Protein AF-A0A382LJE4-F1 (afdb_monomer_lite)

Organism: NCBI:txid408172

Radius of gyration: 14.41 Å; chains: 1; bounding box: 31×35×32 Å

Foldseek 3Di:
DVVLQVVVCVVVVHAAADEFAQDDDVPPHPDGLLRVLVVVCVVPVVPNPRYPSPDPDNDPLLVQQVCAPVAQEAEAEDAPVCQVVVQCVCVVQAQHADPSHYHHHPYYHYHYPD

Sequence (114 aa):
MINAVIAVTQREGGTAFIYGSHTQDSRKNPLTHKQKMRYLKGMFSNKKNIFQSRSTIKNPLEAADELSGKYNKLIMIAGSDRVSEFKSLLNTYNKKSGGHGSYDFEEIEVKSAG

pLDDT: mean 85.57, std 5.7, range [57.09, 92.88]

Secondary structure (DSSP, 8-state):
-HHHHHHHHHHHT----BPPP---BTTTB-S-HHHHHHHHHHHTGGGGGGB-TT----SHHHHHHHHBTTBSEEEEEE-GGGHHHHHHHHHHHTT-EETTEE---SEEEEEE--

Structure (mmCIF, N/CA/C/O backbone):
data_AF-A0A382LJE4-F1
#
_entry.id   AF-A0A382LJE4-F1
#
loop_
_atom_site.group_PDB
_atom_site.id
_atom_site.type_symbol
_atom_site.label_atom_id
_atom_site.label_alt_id
_atom_site.label_comp_id
_atom_site.label_asym_id
_atom_site.label_entity_id
_atom_site.label_seq_id
_atom_site.pdbx_PDB_ins_code
_atom_site.Cartn_x
_atom_site.Cartn_y
_atom_site.Cartn_z
_atom_site.occupancy
_atom_site.B_iso_or_equiv
_atom_site.auth_seq_id
_atom_site.auth_comp_id
_atom_site.auth_asym_id
_atom_site.auth_atom_id
_atom_site.pdbx_PDB_model_num
ATOM 1 N N . MET A 1 1 ? 2.214 -14.016 1.370 1.00 78.81 1 MET A N 1
ATOM 2 C CA . MET A 1 1 ? 1.790 -12.610 1.149 1.00 78.81 1 MET A CA 1
ATOM 3 C C . MET A 1 1 ? 0.315 -12.437 0.778 1.00 78.81 1 MET A C 1
ATOM 5 O O . MET A 1 1 ? -0.407 -11.917 1.612 1.00 78.81 1 MET A O 1
ATOM 9 N N . ILE A 1 2 ? -0.187 -12.875 -0.387 1.00 83.00 2 ILE A N 1
ATOM 10 C CA . ILE A 1 2 ? -1.600 -12.611 -0.774 1.00 83.00 2 ILE A CA 1
ATOM 11 C C . ILE A 1 2 ? -2.611 -13.240 0.203 1.00 83.00 2 ILE A C 1
ATOM 13 O O . ILE A 1 2 ? -3.570 -12.584 0.600 1.00 83.00 2 ILE A O 1
ATOM 17 N N . ASN A 1 3 ? -2.360 -14.464 0.675 1.00 86.06 3 ASN A N 1
ATOM 18 C CA . ASN A 1 3 ? -3.202 -15.092 1.701 1.00 86.06 3 ASN A CA 1
ATOM 19 C C . ASN A 1 3 ? -3.194 -14.319 3.029 1.00 86.06 3 ASN A C 1
ATOM 21 O O . ASN A 1 3 ? -4.220 -14.260 3.695 1.00 86.06 3 ASN A O 1
ATOM 25 N N . ALA A 1 4 ? -2.068 -13.691 3.389 1.00 87.31 4 ALA A N 1
ATOM 26 C CA . ALA A 1 4 ? -1.979 -12.864 4.591 1.00 87.31 4 ALA A CA 1
ATOM 27 C C . ALA A 1 4 ? -2.838 -11.599 4.456 1.00 87.31 4 ALA A C 1
ATOM 29 O O . ALA A 1 4 ? -3.564 -11.266 5.387 1.00 87.31 4 ALA A O 1
ATOM 30 N N . VAL A 1 5 ? -2.837 -10.955 3.279 1.00 86.50 5 VAL A N 1
ATOM 31 C CA . VAL A 1 5 ? -3.755 -9.842 2.976 1.00 86.50 5 VAL A CA 1
ATOM 32 C C . VAL A 1 5 ? -5.200 -10.292 3.161 1.00 86.50 5 VAL A C 1
ATOM 34 O O . VAL A 1 5 ? -5.934 -9.670 3.915 1.00 86.50 5 VAL A O 1
ATOM 37 N N . ILE A 1 6 ? -5.589 -11.414 2.549 1.00 86.88 6 ILE A N 1
ATOM 38 C CA . ILE A 1 6 ? -6.962 -11.933 2.640 1.00 86.88 6 ILE A CA 1
ATOM 39 C C . ILE A 1 6 ? -7.359 -12.220 4.095 1.00 86.88 6 ILE A C 1
ATOM 41 O O . ILE A 1 6 ? -8.449 -11.831 4.508 1.00 86.88 6 ILE A O 1
ATOM 45 N N . ALA A 1 7 ? -6.486 -12.864 4.871 1.00 87.62 7 ALA A N 1
ATOM 46 C CA . ALA A 1 7 ? -6.752 -13.190 6.269 1.00 87.62 7 ALA A CA 1
ATOM 47 C C . ALA A 1 7 ? -6.919 -11.933 7.137 1.00 87.62 7 ALA A C 1
ATOM 49 O O . ALA A 1 7 ? -7.824 -11.871 7.966 1.00 87.62 7 ALA A O 1
ATOM 50 N N . VAL A 1 8 ? -6.079 -10.914 6.929 1.00 87.69 8 VAL A N 1
ATOM 51 C CA . VAL A 1 8 ? -6.194 -9.634 7.643 1.00 87.69 8 VAL A CA 1
ATOM 52 C C . VAL A 1 8 ? -7.473 -8.907 7.242 1.00 87.69 8 VAL A C 1
ATOM 54 O O . VAL A 1 8 ? -8.205 -8.457 8.113 1.00 87.69 8 VAL A O 1
ATOM 57 N N . THR A 1 9 ? -7.804 -8.865 5.952 1.00 87.38 9 THR A N 1
ATOM 58 C CA . THR A 1 9 ? -9.053 -8.261 5.472 1.00 87.38 9 THR A CA 1
ATOM 59 C C . THR A 1 9 ? -10.285 -8.928 6.083 1.00 87.38 9 THR A C 1
ATOM 61 O O . THR A 1 9 ? -11.200 -8.231 6.506 1.00 87.38 9 THR A O 1
ATOM 64 N N . GLN A 1 10 ? -10.303 -10.261 6.177 1.00 87.25 10 GLN A N 1
ATOM 65 C CA . GLN A 1 10 ? -11.399 -10.999 6.813 1.00 87.25 10 GLN A CA 1
ATOM 66 C C . GLN A 1 10 ? -11.502 -10.727 8.317 1.00 87.25 10 GLN A C 1
ATOM 68 O O . GLN A 1 10 ? -12.610 -10.655 8.836 1.00 87.25 10 GLN A O 1
ATOM 73 N N . ARG A 1 11 ? -10.368 -10.571 9.010 1.00 88.25 11 ARG A N 1
ATOM 74 C CA . ARG A 1 11 ? -10.334 -10.293 10.453 1.00 88.25 11 ARG A CA 1
ATOM 75 C C . ARG A 1 11 ? -10.794 -8.876 10.789 1.00 88.25 11 ARG A C 1
ATOM 77 O O . ARG A 1 11 ? -11.514 -8.692 11.759 1.00 88.25 11 ARG A O 1
ATOM 84 N N . GLU A 1 12 ? -10.357 -7.898 10.007 1.00 87.50 12 GLU A N 1
ATOM 85 C CA . GLU A 1 12 ? -10.604 -6.473 10.265 1.00 87.50 12 GLU A CA 1
ATOM 86 C C . GLU A 1 12 ? -11.900 -5.979 9.592 1.00 87.50 12 GLU A C 1
ATOM 88 O O . GLU A 1 12 ? -12.304 -4.843 9.800 1.00 87.50 12 GLU A O 1
ATOM 93 N N . GLY A 1 13 ? -12.549 -6.809 8.762 1.00 84.00 13 GLY A N 1
ATOM 94 C CA . GLY A 1 13 ? -13.783 -6.449 8.052 1.00 84.00 13 GLY A CA 1
ATOM 95 C C . GLY A 1 13 ? -13.601 -5.382 6.964 1.00 84.00 13 GLY A C 1
ATOM 96 O O . GLY A 1 13 ? -14.546 -4.666 6.646 1.00 84.00 13 GLY A O 1
ATOM 97 N N . GLY A 1 14 ? -12.391 -5.247 6.411 1.00 85.06 14 GLY A N 1
ATOM 98 C CA . GLY A 1 14 ? -12.025 -4.164 5.489 1.00 85.06 14 GLY A CA 1
ATOM 99 C C . GLY A 1 14 ? -12.118 -4.505 3.997 1.00 85.06 14 GLY A C 1
ATOM 100 O O . GLY A 1 14 ? -12.505 -5.603 3.594 1.00 85.06 14 GLY A O 1
ATOM 101 N N . THR A 1 15 ? -11.675 -3.563 3.159 1.00 88.06 15 THR A N 1
ATOM 102 C CA . THR A 1 15 ? -11.510 -3.757 1.708 1.00 88.06 15 THR A CA 1
ATOM 103 C C . THR A 1 15 ? -10.039 -3.997 1.371 1.00 88.06 15 THR A C 1
ATOM 105 O O . THR A 1 15 ? -9.171 -3.214 1.748 1.00 88.06 15 THR A O 1
ATOM 108 N N . ALA A 1 16 ? -9.744 -5.070 0.634 1.00 89.12 16 ALA A N 1
ATOM 109 C CA . ALA A 1 16 ? -8.384 -5.373 0.190 1.00 89.12 16 ALA A CA 1
ATOM 110 C C . ALA A 1 16 ? -8.054 -4.701 -1.148 1.00 89.12 16 ALA A C 1
ATOM 112 O O . ALA A 1 16 ? -8.810 -4.826 -2.114 1.00 89.12 16 ALA A O 1
ATOM 113 N N . PHE A 1 17 ? -6.861 -4.115 -1.233 1.00 89.56 17 PHE A N 1
ATOM 114 C CA . PHE A 1 17 ? -6.277 -3.609 -2.472 1.00 89.56 17 PHE A CA 1
ATOM 115 C C . PHE A 1 17 ? -4.884 -4.212 -2.662 1.00 89.56 17 PHE A C 1
ATOM 117 O O . PHE A 1 17 ? -4.042 -4.143 -1.770 1.00 89.56 17 PHE A O 1
ATOM 124 N N . ILE A 1 18 ? -4.639 -4.823 -3.823 1.00 88.06 18 ILE A N 1
ATOM 125 C CA . ILE A 1 18 ? -3.332 -5.374 -4.193 1.00 88.06 18 ILE A CA 1
ATOM 126 C C . ILE A 1 18 ? -2.772 -4.568 -5.358 1.00 88.06 18 ILE A C 1
ATOM 128 O O . ILE A 1 18 ? -3.313 -4.610 -6.468 1.00 88.06 18 ILE A O 1
ATOM 132 N N . TYR A 1 19 ? -1.658 -3.888 -5.095 1.00 86.12 19 TYR A N 1
ATOM 133 C CA . TYR A 1 19 ? -0.885 -3.137 -6.078 1.00 86.12 19 TYR A CA 1
ATOM 134 C C . TYR A 1 19 ? 0.309 -3.961 -6.564 1.00 86.12 19 TYR A C 1
ATOM 136 O O . TYR A 1 19 ? 0.945 -4.691 -5.802 1.00 86.12 19 TYR A O 1
ATOM 144 N N . GLY A 1 20 ? 0.581 -3.879 -7.864 1.00 82.44 20 GLY A N 1
ATOM 145 C CA . GLY A 1 20 ? 1.658 -4.604 -8.522 1.00 82.44 20 GLY A CA 1
ATOM 146 C C . GLY A 1 20 ? 2.911 -3.761 -8.701 1.00 82.44 20 GLY A C 1
ATOM 147 O O . GLY A 1 20 ? 2.834 -2.557 -8.906 1.00 82.44 20 GLY A O 1
ATOM 148 N N . SER A 1 21 ? 4.084 -4.397 -8.717 1.00 78.62 21 SER A N 1
ATOM 149 C CA . SER A 1 21 ? 5.308 -3.697 -9.122 1.00 78.62 21 SER A CA 1
ATOM 150 C C . SER A 1 21 ? 5.263 -3.342 -10.612 1.00 78.62 21 SER A C 1
ATOM 152 O O . SER A 1 21 ? 5.130 -4.220 -11.476 1.00 78.62 21 SER A O 1
ATOM 154 N N . HIS A 1 22 ? 5.439 -2.053 -10.899 1.00 79.00 22 HIS A N 1
ATOM 155 C CA . HIS A 1 22 ? 5.504 -1.499 -12.251 1.00 79.00 22 HIS A CA 1
ATOM 156 C C . HIS A 1 22 ? 6.880 -1.618 -12.914 1.00 79.00 22 HIS A C 1
ATOM 158 O O . HIS A 1 22 ? 6.993 -1.392 -14.117 1.00 79.00 22 HIS A O 1
ATOM 164 N N . THR A 1 23 ? 7.921 -1.989 -12.166 1.00 76.50 23 THR A N 1
ATOM 165 C CA . THR A 1 23 ? 9.284 -2.087 -12.695 1.00 76.50 23 THR A CA 1
ATOM 166 C C . THR A 1 23 ? 9.385 -3.203 -13.734 1.00 76.50 23 THR A C 1
ATOM 168 O O . THR A 1 23 ? 8.986 -4.346 -13.476 1.00 76.50 23 THR A O 1
ATOM 171 N N . GLN A 1 24 ? 9.956 -2.873 -14.891 1.00 78.75 24 GLN A N 1
ATOM 172 C CA . GLN A 1 24 ? 10.278 -3.805 -15.964 1.00 78.75 24 GLN A CA 1
ATOM 173 C C . GLN A 1 24 ? 11.744 -3.615 -16.353 1.00 78.75 24 GLN A C 1
ATOM 175 O O . GLN A 1 24 ? 12.190 -2.495 -16.570 1.00 78.75 24 GLN A O 1
ATOM 180 N N . ASP A 1 25 ? 12.483 -4.715 -16.417 1.00 77.88 25 ASP A N 1
ATOM 181 C CA . ASP A 1 25 ? 13.890 -4.754 -16.808 1.00 77.88 25 ASP A CA 1
ATOM 182 C C . ASP A 1 25 ? 14.145 -6.090 -17.505 1.00 77.88 25 ASP A C 1
ATOM 184 O O . ASP A 1 25 ? 13.734 -7.130 -16.991 1.00 77.88 25 ASP A O 1
ATOM 188 N N . SER A 1 26 ? 14.806 -6.096 -18.661 1.00 73.62 26 SER A N 1
ATOM 189 C CA . SER A 1 26 ? 14.975 -7.317 -19.463 1.00 73.62 26 SER A CA 1
ATOM 190 C C . SER A 1 26 ? 15.763 -8.418 -18.747 1.00 73.62 26 SER A C 1
ATOM 192 O O . SER A 1 26 ? 15.602 -9.590 -19.082 1.00 73.62 26 SER A O 1
ATOM 194 N N . ARG A 1 27 ? 16.579 -8.070 -17.744 1.00 79.06 27 ARG A N 1
ATOM 195 C CA . ARG A 1 27 ? 17.454 -8.998 -17.025 1.00 79.06 27 ARG A CA 1
ATOM 196 C C . ARG A 1 27 ? 16.845 -9.481 -15.712 1.00 79.06 27 ARG A C 1
ATOM 198 O O . ARG A 1 27 ? 16.918 -10.668 -15.413 1.00 79.06 27 ARG A O 1
ATOM 205 N N . LYS A 1 28 ? 16.266 -8.580 -14.914 1.00 77.50 28 LYS A N 1
ATOM 206 C CA . LYS A 1 28 ? 15.729 -8.892 -13.573 1.00 77.50 28 LYS A CA 1
ATOM 207 C C . LYS A 1 28 ? 14.205 -8.990 -13.526 1.00 77.50 28 LYS A C 1
ATOM 209 O O . LYS A 1 28 ? 13.671 -9.737 -12.716 1.00 77.50 28 LYS A O 1
ATOM 214 N N . ASN A 1 29 ? 13.493 -8.234 -14.362 1.00 81.75 29 ASN A N 1
ATOM 215 C CA . ASN A 1 29 ? 12.033 -8.110 -14.328 1.00 81.75 29 ASN A CA 1
ATOM 216 C C . ASN A 1 29 ? 11.438 -8.161 -15.746 1.00 81.75 29 ASN A C 1
ATOM 218 O O . ASN A 1 29 ? 10.858 -7.168 -16.195 1.00 81.75 29 ASN A O 1
ATOM 222 N N . PRO A 1 30 ? 11.572 -9.287 -16.471 1.00 82.06 30 PRO A N 1
ATOM 223 C CA . PRO A 1 30 ? 11.251 -9.340 -17.900 1.00 82.06 30 PRO A CA 1
ATOM 224 C C . PRO A 1 30 ? 9.752 -9.164 -18.183 1.00 82.06 30 PRO A C 1
ATOM 226 O O . PRO A 1 30 ? 9.354 -8.745 -19.270 1.00 82.06 30 PRO A O 1
ATOM 229 N N . LEU A 1 31 ? 8.902 -9.458 -17.196 1.00 83.88 31 LEU A N 1
ATOM 230 C CA . LEU A 1 31 ? 7.453 -9.359 -17.321 1.00 83.88 31 LEU A CA 1
ATOM 231 C C . LEU A 1 31 ? 6.968 -7.911 -17.187 1.00 83.88 31 LEU A C 1
ATOM 233 O O . LEU A 1 31 ? 7.299 -7.213 -16.227 1.00 83.88 31 LEU A O 1
ATOM 237 N N . THR A 1 32 ? 6.083 -7.499 -18.093 1.00 84.44 32 THR A N 1
ATOM 238 C CA . THR A 1 32 ? 5.339 -6.238 -17.962 1.00 84.44 32 THR A CA 1
ATOM 239 C C . THR A 1 32 ? 4.402 -6.283 -16.751 1.00 84.44 32 THR A C 1
ATOM 241 O O . THR A 1 32 ? 3.910 -7.350 -16.366 1.00 84.44 32 THR A O 1
ATOM 244 N N . HIS A 1 33 ? 4.061 -5.118 -16.191 1.00 82.50 33 HIS A N 1
ATOM 245 C CA . HIS A 1 33 ? 3.063 -5.005 -15.118 1.00 82.50 33 HIS A CA 1
ATOM 246 C C . HIS A 1 33 ? 1.754 -5.745 -15.459 1.00 82.50 33 HIS A C 1
ATOM 248 O O . HIS A 1 33 ? 1.246 -6.538 -14.666 1.00 82.50 33 HIS A O 1
ATOM 254 N N . LYS A 1 34 ? 1.250 -5.579 -16.690 1.00 83.12 34 LYS A N 1
ATOM 255 C CA . LYS A 1 34 ? 0.017 -6.229 -17.160 1.00 83.12 34 LYS A CA 1
ATOM 256 C C . LYS A 1 34 ? 0.125 -7.756 -17.167 1.00 83.12 34 LYS A C 1
ATOM 258 O O . LYS A 1 34 ? -0.835 -8.429 -16.795 1.00 83.12 34 LYS A O 1
ATOM 263 N N . GLN A 1 35 ? 1.274 -8.308 -17.565 1.00 86.56 35 GLN A N 1
ATOM 264 C CA . GLN A 1 35 ? 1.520 -9.753 -17.518 1.00 86.56 35 GLN A CA 1
ATOM 265 C C . GLN A 1 35 ? 1.575 -10.258 -16.075 1.00 86.56 35 GLN A C 1
ATOM 267 O O . GLN A 1 35 ? 0.875 -11.216 -15.756 1.00 86.56 35 GLN A O 1
ATOM 272 N N . LYS A 1 36 ? 2.316 -9.580 -15.187 1.00 85.81 36 LYS A N 1
ATOM 273 C CA . LYS A 1 36 ? 2.378 -9.927 -13.755 1.00 85.81 36 LYS A CA 1
ATOM 274 C C . LYS A 1 36 ? 0.977 -9.971 -13.138 1.00 85.81 36 LYS A C 1
ATOM 276 O O . LYS A 1 36 ? 0.589 -10.966 -12.532 1.00 85.81 36 LYS A O 1
ATOM 281 N N . MET A 1 37 ? 0.178 -8.930 -13.371 1.00 85.81 37 MET A N 1
ATOM 282 C CA . MET A 1 37 ? -1.195 -8.851 -12.864 1.00 85.81 37 MET A CA 1
ATOM 283 C C . MET A 1 37 ? -2.113 -9.913 -13.470 1.00 85.81 37 MET A C 1
ATOM 285 O O . MET A 1 37 ? -2.973 -10.443 -12.771 1.00 85.81 37 MET A O 1
ATOM 289 N N . ARG A 1 38 ? -1.936 -10.260 -14.751 1.00 87.62 38 ARG A N 1
ATOM 290 C CA . ARG A 1 38 ? -2.688 -11.346 -15.393 1.00 87.62 38 ARG A CA 1
ATOM 291 C C . ARG A 1 38 ? -2.406 -12.689 -14.720 1.00 87.62 38 ARG A C 1
ATOM 293 O O . ARG A 1 38 ? -3.359 -13.400 -14.419 1.00 87.62 38 ARG A O 1
ATOM 300 N N . TYR A 1 39 ? -1.140 -13.014 -14.456 1.00 88.06 39 TYR A N 1
ATOM 301 C CA . TYR A 1 39 ? -0.776 -14.260 -13.776 1.00 88.06 39 TYR A CA 1
ATOM 302 C C . TYR A 1 39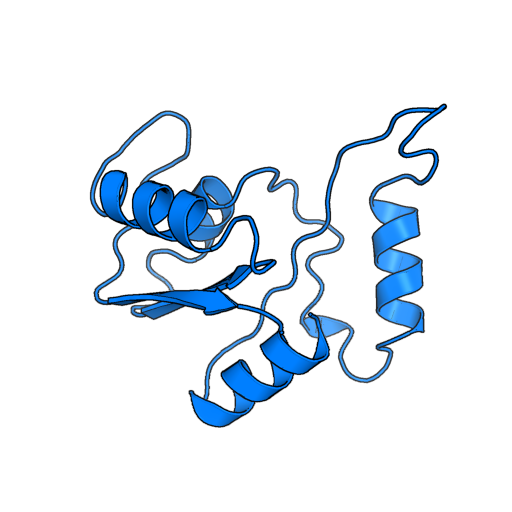 ? -1.335 -14.316 -12.352 1.00 88.06 39 TYR A C 1
ATOM 304 O O . TYR A 1 39 ? -1.977 -15.301 -11.997 1.00 88.06 39 TYR A O 1
ATOM 312 N N . LEU A 1 40 ? -1.204 -13.233 -11.577 1.00 85.31 40 LEU A N 1
ATOM 313 C CA . LEU A 1 40 ? -1.783 -13.161 -10.231 1.00 85.31 40 LEU A CA 1
ATOM 314 C C . LEU A 1 40 ? -3.310 -13.324 -10.246 1.00 85.31 40 LEU A C 1
ATOM 316 O O . LEU A 1 40 ? -3.856 -14.081 -9.450 1.00 85.31 40 LEU A O 1
ATOM 320 N N . LYS A 1 41 ? -4.008 -12.687 -11.194 1.00 85.94 41 LYS A N 1
ATOM 321 C CA . LYS A 1 41 ? -5.459 -12.865 -11.382 1.00 85.94 41 LYS A CA 1
ATOM 322 C C . LYS A 1 41 ? -5.844 -14.282 -11.813 1.00 85.94 41 LYS A C 1
ATOM 324 O O . LYS A 1 41 ? -6.969 -14.698 -11.546 1.00 85.94 41 LYS A O 1
ATOM 329 N N . GLY A 1 42 ? -4.955 -14.992 -12.505 1.00 86.25 42 GLY A N 1
ATOM 330 C CA . GLY A 1 42 ? -5.131 -16.402 -12.849 1.00 86.25 42 GLY A CA 1
ATOM 331 C C . GLY A 1 42 ? -5.011 -17.3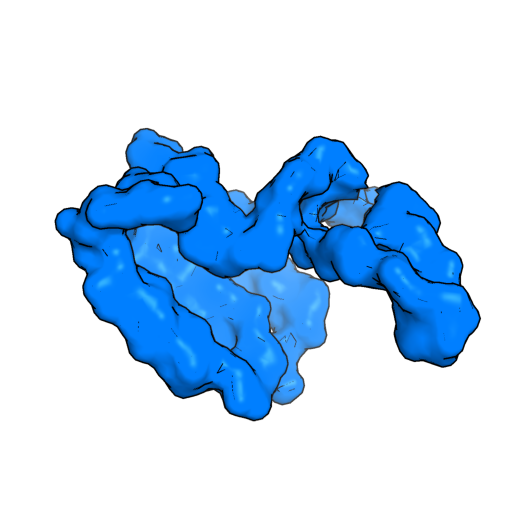00 -11.620 1.00 86.25 42 GLY A C 1
ATOM 332 O O . GLY A 1 42 ? -5.897 -18.111 -11.375 1.00 86.25 42 GLY A O 1
ATOM 333 N N . MET A 1 43 ? -3.967 -17.091 -10.813 1.00 85.94 43 MET A N 1
ATOM 334 C CA . MET A 1 43 ? -3.722 -17.839 -9.573 1.00 85.94 43 MET A CA 1
ATOM 335 C C . MET A 1 43 ? -4.800 -17.593 -8.509 1.00 85.94 43 MET A C 1
ATOM 337 O O . MET A 1 43 ? -5.200 -18.514 -7.807 1.00 85.94 43 MET A O 1
ATOM 341 N N . PHE A 1 44 ? -5.303 -16.360 -8.411 1.00 85.88 44 PHE A N 1
ATOM 342 C CA . PHE A 1 44 ? -6.320 -15.944 -7.438 1.00 85.88 44 PHE A CA 1
ATOM 343 C C . PHE A 1 44 ? -7.625 -15.555 -8.136 1.00 85.88 44 PHE A C 1
ATOM 345 O O . PHE A 1 44 ? -8.173 -14.463 -7.947 1.00 85.88 44 PHE A O 1
ATOM 352 N N . SER A 1 45 ? -8.129 -16.465 -8.967 1.00 81.81 45 SER A N 1
ATOM 353 C CA . SER A 1 45 ? -9.301 -16.248 -9.817 1.00 81.81 45 SER A CA 1
ATOM 354 C C . SER A 1 45 ? -10.567 -15.854 -9.045 1.00 81.81 45 SER A C 1
ATOM 356 O O . SER A 1 45 ? -11.336 -15.019 -9.521 1.00 81.81 45 SER A O 1
ATOM 358 N N . ASN A 1 46 ? -10.732 -16.366 -7.825 1.00 83.62 46 ASN A N 1
ATOM 359 C CA . ASN A 1 46 ? -11.866 -16.073 -6.941 1.00 83.62 46 ASN A CA 1
ATOM 360 C C . ASN A 1 46 ? -11.797 -14.678 -6.292 1.00 83.62 46 ASN A C 1
ATOM 362 O O . ASN A 1 46 ? -12.715 -14.272 -5.585 1.00 83.62 46 ASN A O 1
ATOM 366 N N . LYS A 1 47 ? -10.693 -13.946 -6.482 1.00 82.25 47 LYS A N 1
ATOM 367 C CA . LYS A 1 47 ? -10.418 -12.661 -5.822 1.00 82.25 47 LYS A CA 1
ATOM 368 C C . LYS A 1 47 ? -9.964 -11.583 -6.810 1.00 82.25 47 LYS A C 1
ATOM 370 O O . LYS A 1 47 ? -9.351 -10.603 -6.414 1.00 82.25 47 LYS A O 1
ATOM 375 N N . LYS A 1 48 ? -10.281 -11.712 -8.103 1.00 80.75 48 LYS A N 1
ATOM 376 C CA . LYS A 1 48 ? -9.819 -10.795 -9.172 1.00 80.75 48 LYS A CA 1
ATOM 377 C C . LYS A 1 48 ? -10.099 -9.307 -8.913 1.00 80.7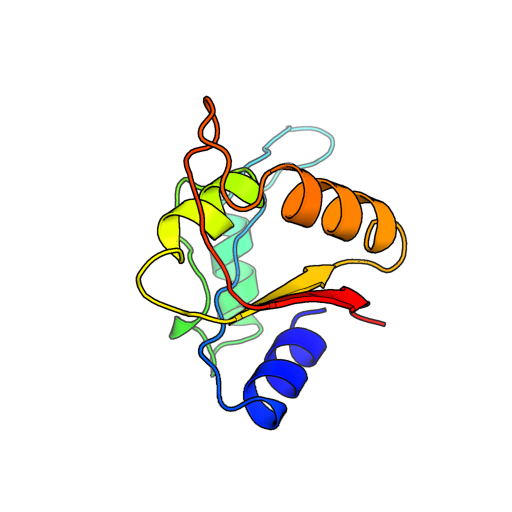5 48 LYS A C 1
ATOM 379 O O . LYS A 1 48 ? -9.344 -8.473 -9.415 1.00 80.75 48 LYS A O 1
ATOM 384 N N . ASN A 1 49 ? -11.144 -8.994 -8.147 1.00 82.56 49 ASN A N 1
ATOM 385 C CA . ASN A 1 49 ? -11.613 -7.630 -7.890 1.00 82.56 49 ASN A CA 1
ATOM 386 C C . ASN A 1 49 ? -10.680 -6.821 -6.976 1.00 82.56 49 ASN A C 1
ATOM 388 O O . ASN A 1 49 ? -10.697 -5.599 -7.042 1.00 82.56 49 ASN A O 1
ATOM 392 N N . ILE A 1 50 ? -9.837 -7.477 -6.170 1.00 85.12 50 ILE A N 1
ATOM 393 C CA . ILE A 1 50 ? -8.918 -6.782 -5.249 1.00 85.12 50 ILE A CA 1
ATOM 394 C C . ILE A 1 50 ? -7.632 -6.314 -5.952 1.00 85.12 50 ILE A C 1
ATOM 396 O O . ILE A 1 50 ? -6.892 -5.487 -5.424 1.00 85.12 50 ILE A O 1
ATOM 400 N N . PHE A 1 51 ? -7.342 -6.847 -7.145 1.00 84.94 51 PHE A N 1
ATOM 401 C CA . PHE A 1 51 ? -6.112 -6.568 -7.885 1.00 84.94 51 PHE A CA 1
ATOM 402 C C . PHE A 1 51 ? -6.235 -5.308 -8.742 1.00 84.94 51 PHE A C 1
ATOM 404 O O . PHE A 1 51 ? -6.943 -5.299 -9.760 1.00 84.94 51 PHE A O 1
ATOM 411 N N . GLN A 1 52 ? -5.432 -4.299 -8.412 1.00 83.94 52 GLN A N 1
ATOM 412 C CA . GLN A 1 52 ? -5.408 -2.991 -9.062 1.00 83.94 52 GLN A CA 1
ATOM 413 C C . GLN A 1 52 ? -4.579 -2.998 -10.352 1.00 83.94 52 GLN A C 1
ATOM 415 O O . GLN A 1 52 ? -3.620 -2.258 -10.534 1.00 83.94 52 GLN A O 1
ATOM 420 N N . SER A 1 53 ? -4.971 -3.846 -11.308 1.00 71.56 53 SER A N 1
ATOM 421 C CA . SER A 1 53 ? -4.189 -4.109 -12.528 1.00 71.56 53 SER A CA 1
ATOM 422 C C . SER A 1 53 ? -4.020 -2.921 -13.481 1.00 71.56 53 SER A C 1
ATOM 424 O O . SER A 1 53 ? -3.221 -3.004 -14.412 1.00 71.56 53 SER A O 1
ATOM 426 N N . ARG A 1 54 ? -4.828 -1.869 -13.308 1.00 72.12 54 ARG A N 1
ATOM 427 C CA . ARG A 1 54 ? -4.777 -0.628 -14.095 1.00 72.12 54 ARG A CA 1
ATOM 428 C C . ARG A 1 54 ? -4.231 0.555 -13.297 1.00 72.12 54 ARG A C 1
ATOM 430 O O . ARG A 1 54 ? -4.091 1.621 -13.881 1.00 72.12 54 ARG A O 1
ATOM 437 N N . SER A 1 55 ? -3.962 0.375 -12.002 1.00 76.75 55 SER A N 1
ATOM 438 C CA . SER A 1 55 ? -3.401 1.450 -11.193 1.00 76.75 55 SER A CA 1
ATOM 439 C C . SER A 1 55 ? -2.037 1.843 -11.752 1.00 76.75 55 SER A C 1
ATOM 441 O O . SER A 1 55 ? -1.328 1.007 -12.311 1.00 76.75 55 SER A O 1
ATOM 443 N N . THR A 1 56 ? -1.723 3.129 -11.665 1.00 76.50 56 THR A N 1
ATOM 444 C CA . THR A 1 56 ? -0.420 3.707 -12.006 1.00 76.50 56 THR A CA 1
ATOM 445 C C . THR A 1 56 ? 0.436 3.946 -10.768 1.00 76.50 56 THR A C 1
ATOM 447 O O . THR A 1 56 ? 1.527 4.499 -10.903 1.00 76.50 56 THR A O 1
ATOM 450 N N . ILE A 1 57 ? -0.056 3.547 -9.589 1.00 81.62 57 ILE A N 1
ATOM 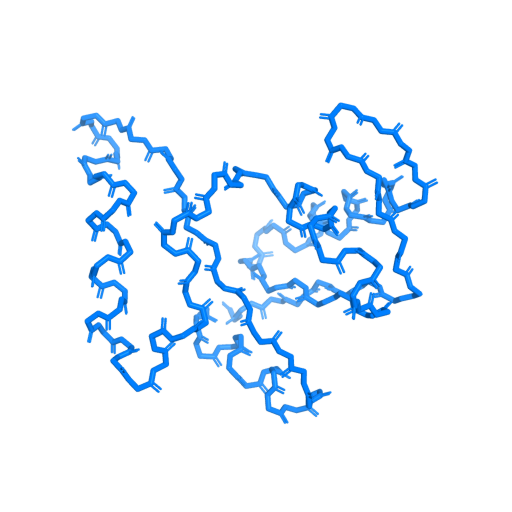451 C CA . ILE A 1 57 ? 0.623 3.721 -8.311 1.00 81.62 57 ILE A CA 1
ATOM 452 C C . ILE A 1 57 ? 1.914 2.916 -8.295 1.00 81.62 57 ILE A C 1
ATOM 454 O O . ILE A 1 57 ? 1.927 1.704 -8.520 1.00 81.62 57 ILE A O 1
ATOM 458 N N . LYS A 1 58 ? 3.010 3.600 -7.976 1.00 79.56 58 LYS A N 1
ATOM 459 C CA . LYS A 1 58 ? 4.341 2.992 -7.879 1.00 79.56 58 LYS A CA 1
ATOM 460 C C . LYS A 1 58 ? 4.801 2.854 -6.436 1.00 79.56 58 LYS A C 1
ATOM 462 O O . LYS A 1 58 ? 5.609 1.972 -6.149 1.00 79.56 58 LYS A O 1
ATOM 467 N N . ASN A 1 59 ? 4.279 3.700 -5.549 1.00 83.88 59 ASN A N 1
ATOM 468 C CA . ASN A 1 59 ? 4.782 3.860 -4.192 1.00 83.88 59 ASN A CA 1
ATOM 469 C C . ASN A 1 59 ? 3.686 3.648 -3.132 1.00 83.88 59 ASN A C 1
ATOM 471 O O . A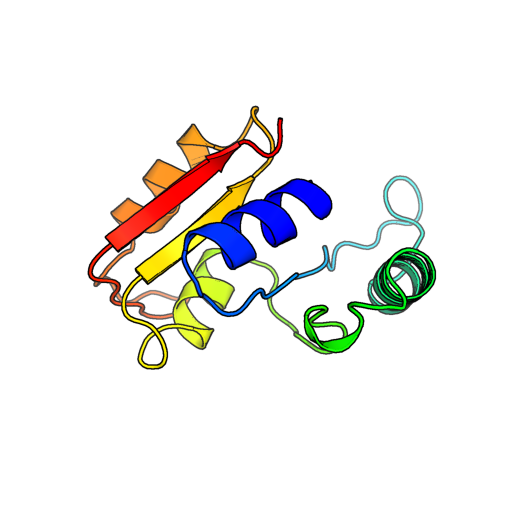SN A 1 59 ? 2.531 3.998 -3.372 1.00 83.88 59 ASN A O 1
ATOM 475 N N . PRO A 1 60 ? 4.031 3.152 -1.926 1.00 85.75 60 PRO A N 1
ATOM 476 C CA . PRO A 1 60 ? 3.069 3.011 -0.829 1.00 85.75 60 PRO A CA 1
ATOM 477 C C . PRO A 1 60 ? 2.405 4.331 -0.418 1.00 85.75 60 PRO A C 1
ATOM 479 O O . PRO A 1 60 ? 1.249 4.325 -0.017 1.00 85.75 60 PRO A O 1
ATOM 482 N N . LEU A 1 61 ? 3.120 5.454 -0.545 1.00 89.25 61 LEU A N 1
ATOM 483 C CA . LEU A 1 61 ? 2.603 6.787 -0.217 1.00 89.25 61 LEU A CA 1
ATOM 484 C C . LEU A 1 61 ? 1.501 7.237 -1.187 1.00 89.25 61 LEU A C 1
ATOM 486 O O . LEU A 1 61 ? 0.479 7.747 -0.753 1.00 89.25 61 LEU A O 1
ATOM 490 N N . GLU A 1 62 ? 1.666 6.967 -2.484 1.00 88.06 62 GLU A N 1
ATOM 491 C CA . GLU A 1 62 ? 0.634 7.239 -3.496 1.00 88.06 62 GLU A CA 1
ATOM 492 C C . GLU A 1 62 ? -0.603 6.349 -3.278 1.00 88.06 62 GLU A C 1
ATOM 494 O O . GLU A 1 62 ? -1.733 6.790 -3.460 1.00 88.06 62 GLU A O 1
ATOM 499 N N . ALA A 1 63 ? -0.406 5.095 -2.842 1.00 88.50 63 ALA A N 1
ATOM 500 C CA . ALA A 1 63 ? -1.522 4.231 -2.448 1.00 88.50 63 ALA A CA 1
ATOM 501 C C . ALA A 1 63 ? -2.250 4.772 -1.210 1.00 88.50 63 ALA A C 1
ATOM 503 O O . ALA A 1 63 ? -3.473 4.694 -1.136 1.00 88.50 63 ALA A O 1
ATOM 504 N N . ALA A 1 64 ? -1.503 5.301 -0.240 1.00 88.56 64 ALA A N 1
ATOM 505 C CA . ALA A 1 64 ? -2.056 5.923 0.953 1.00 88.56 64 ALA A CA 1
ATOM 506 C C . ALA A 1 64 ? -2.875 7.176 0.594 1.00 88.56 64 ALA A C 1
ATOM 508 O O . ALA A 1 64 ? -3.983 7.327 1.097 1.00 88.56 64 ALA A O 1
ATOM 509 N N . ASP A 1 65 ? -2.389 8.008 -0.330 1.00 90.62 65 ASP A N 1
ATOM 510 C CA . ASP A 1 65 ? -3.106 9.174 -0.865 1.00 90.62 65 ASP A CA 1
ATOM 511 C C . ASP A 1 65 ? -4.432 8.791 -1.549 1.00 90.62 65 ASP A C 1
ATOM 513 O O . ASP A 1 65 ? -5.478 9.325 -1.193 1.00 90.62 65 ASP A O 1
ATOM 517 N N . GLU A 1 66 ? -4.441 7.787 -2.440 1.00 88.12 66 GLU A N 1
ATOM 518 C CA . GLU A 1 66 ? -5.673 7.361 -3.137 1.00 88.12 66 GLU A CA 1
ATOM 519 C C . GLU A 1 66 ? -6.755 6.810 -2.179 1.00 88.12 66 GLU A C 1
ATOM 521 O O . GLU A 1 66 ? -7.967 6.888 -2.450 1.00 88.12 66 GLU A O 1
ATOM 526 N N . LEU A 1 67 ? -6.312 6.193 -1.081 1.00 88.88 67 LEU A N 1
ATOM 527 C CA . LEU A 1 67 ? -7.172 5.583 -0.066 1.00 88.88 67 LEU A CA 1
ATOM 528 C C . LEU A 1 67 ? -7.597 6.575 1.023 1.00 88.88 67 LEU A C 1
ATOM 530 O O . LEU A 1 67 ? -8.622 6.354 1.677 1.00 88.88 67 LEU A O 1
ATOM 534 N N . SER A 1 68 ? -6.840 7.655 1.197 1.00 86.38 68 SER A N 1
ATOM 535 C CA . SER A 1 68 ? -7.151 8.728 2.133 1.00 86.38 68 SER A CA 1
ATOM 536 C C . SER A 1 68 ? -8.503 9.361 1.799 1.00 86.38 68 SER A C 1
ATOM 538 O O . SER A 1 68 ? -8.885 9.501 0.636 1.00 86.38 68 SER A O 1
ATOM 540 N N . GLY A 1 69 ? -9.285 9.684 2.831 1.00 85.19 69 GLY A N 1
ATOM 541 C CA . GLY A 1 69 ? -10.643 10.226 2.698 1.00 85.19 69 GLY A CA 1
ATOM 542 C C . GLY A 1 69 ? -11.736 9.197 2.373 1.00 85.19 69 GLY A C 1
ATOM 543 O O . GLY A 1 69 ? -12.915 9.504 2.527 1.00 85.19 69 GLY A O 1
ATOM 544 N N . LYS A 1 70 ? -11.378 7.969 1.969 1.00 88.62 70 LYS A N 1
ATOM 545 C CA . LYS A 1 70 ? -12.327 6.843 1.820 1.00 88.62 70 LYS A CA 1
ATOM 546 C C . LYS A 1 70 ? -12.306 5.896 3.017 1.00 88.62 70 LYS A C 1
ATOM 548 O O . LYS A 1 70 ? -13.294 5.210 3.269 1.00 88.62 70 LYS A O 1
ATOM 553 N N . TYR A 1 71 ? -11.172 5.824 3.708 1.00 89.88 71 TYR A N 1
ATOM 554 C CA . TYR A 1 71 ? -10.935 4.914 4.821 1.00 89.88 71 TYR A CA 1
ATOM 555 C C . TYR A 1 71 ? -10.211 5.640 5.951 1.00 89.88 71 TYR A C 1
ATOM 557 O O . TYR A 1 71 ? -9.344 6.470 5.694 1.00 89.88 71 TYR A O 1
ATOM 565 N N . ASN A 1 72 ? -10.522 5.267 7.193 1.00 89.25 72 ASN A N 1
ATOM 566 C CA . ASN A 1 72 ? -9.910 5.868 8.383 1.00 89.25 72 ASN A CA 1
ATOM 567 C C . ASN A 1 72 ? -8.675 5.087 8.861 1.00 89.25 72 ASN A C 1
ATOM 569 O O . ASN A 1 72 ? -7.772 5.659 9.467 1.00 89.25 72 ASN A O 1
ATOM 573 N N . LYS A 1 73 ? -8.625 3.780 8.570 1.00 91.31 73 LYS A N 1
ATOM 574 C CA . LYS A 1 73 ? -7.553 2.863 8.975 1.00 91.31 73 LYS A CA 1
ATOM 575 C C . LYS A 1 73 ? -6.845 2.277 7.758 1.00 91.31 73 LYS A C 1
ATOM 577 O O . LYS A 1 73 ? -7.490 1.698 6.882 1.00 91.31 73 LYS A O 1
ATOM 582 N N . LEU A 1 74 ? -5.517 2.368 7.742 1.00 92.75 74 LEU A N 1
ATOM 583 C CA . LEU A 1 74 ? -4.658 1.780 6.718 1.00 92.75 74 LEU A CA 1
ATOM 584 C C . LEU A 1 74 ? -3.865 0.610 7.307 1.00 92.75 74 LEU A C 1
ATOM 586 O O . LEU A 1 74 ? -3.086 0.788 8.239 1.00 92.75 74 LEU A O 1
ATOM 590 N N . ILE A 1 75 ? -4.010 -0.580 6.719 1.00 92.69 75 ILE A N 1
ATOM 591 C CA . ILE A 1 75 ? -3.196 -1.750 7.074 1.00 92.69 75 ILE A CA 1
ATOM 592 C C . ILE A 1 75 ? -2.381 -2.184 5.858 1.00 92.69 75 ILE A C 1
ATOM 594 O O . ILE A 1 75 ? -2.922 -2.713 4.887 1.00 92.69 75 ILE A O 1
ATOM 598 N N . MET A 1 76 ? -1.066 -1.987 5.917 1.00 92.19 76 MET A N 1
ATOM 599 C CA . MET A 1 76 ? -0.138 -2.429 4.881 1.00 92.19 76 MET A CA 1
ATOM 600 C C . MET A 1 76 ? 0.436 -3.801 5.233 1.00 92.19 76 MET A C 1
ATOM 602 O O . MET A 1 76 ? 0.967 -4.012 6.320 1.00 92.19 76 MET A O 1
ATOM 606 N N . ILE A 1 77 ? 0.381 -4.738 4.289 1.00 91.50 77 ILE A N 1
ATOM 607 C CA . ILE A 1 77 ? 1.043 -6.037 4.427 1.00 91.50 77 ILE A CA 1
ATOM 608 C C . ILE A 1 77 ? 2.341 -6.012 3.627 1.00 91.50 77 ILE A C 1
ATOM 610 O O . ILE A 1 77 ? 2.316 -5.858 2.406 1.00 91.50 77 ILE A O 1
ATOM 614 N N . ALA A 1 78 ? 3.468 -6.180 4.311 1.00 89.19 78 ALA A N 1
ATOM 615 C CA . ALA A 1 78 ? 4.800 -6.144 3.717 1.00 89.19 78 ALA A CA 1
ATOM 616 C C . ALA A 1 78 ? 5.579 -7.442 3.977 1.00 89.19 78 ALA A C 1
ATOM 618 O O . ALA A 1 78 ? 5.185 -8.272 4.797 1.00 89.19 78 ALA A O 1
ATOM 619 N N . GLY A 1 79 ? 6.677 -7.631 3.240 1.00 87.88 79 GLY A N 1
ATOM 620 C CA . GLY A 1 79 ? 7.674 -8.651 3.570 1.00 87.88 79 GLY A CA 1
ATOM 621 C C . GLY A 1 79 ? 8.357 -8.299 4.889 1.00 87.88 79 GLY A C 1
ATOM 622 O O . GLY A 1 79 ? 8.470 -7.115 5.218 1.00 87.88 79 GLY A O 1
ATOM 623 N N . SER A 1 80 ? 8.771 -9.313 5.650 1.00 85.31 80 SER A N 1
ATOM 624 C CA . SER A 1 80 ? 9.360 -9.156 6.988 1.00 85.31 80 SER A CA 1
ATOM 625 C C . SER A 1 80 ? 10.567 -8.212 7.011 1.00 85.31 80 SER A C 1
ATOM 627 O O . SER A 1 80 ? 10.736 -7.462 7.968 1.00 85.31 80 SER A O 1
ATOM 629 N N . ASP A 1 81 ? 11.341 -8.183 5.929 1.00 87.62 81 ASP A N 1
ATOM 630 C CA . ASP A 1 81 ? 12.519 -7.342 5.728 1.00 87.62 81 ASP A CA 1
ATOM 631 C C . ASP A 1 81 ? 12.210 -5.837 5.652 1.00 87.62 81 ASP A C 1
ATOM 633 O O . ASP A 1 81 ? 13.060 -5.024 6.008 1.00 87.62 81 ASP A O 1
ATOM 637 N N . ARG A 1 82 ? 10.996 -5.448 5.238 1.00 87.62 82 ARG A N 1
ATOM 638 C CA . ARG A 1 82 ? 10.625 -4.034 5.015 1.00 87.62 82 ARG A CA 1
ATOM 639 C C . ARG A 1 82 ? 9.511 -3.510 5.917 1.00 87.62 82 ARG A C 1
ATOM 641 O O . ARG A 1 82 ? 9.088 -2.367 5.760 1.00 87.62 82 ARG A O 1
ATOM 648 N N . VAL A 1 83 ? 9.020 -4.305 6.873 1.00 90.56 83 VAL A N 1
ATOM 649 C CA . VAL A 1 83 ? 7.937 -3.884 7.788 1.00 90.56 83 VAL A CA 1
ATOM 650 C C . VAL A 1 83 ? 8.309 -2.612 8.553 1.00 90.56 83 VAL A C 1
ATOM 652 O O . VAL A 1 83 ? 7.517 -1.671 8.599 1.00 90.56 83 VAL A O 1
ATOM 655 N N . SER A 1 84 ? 9.503 -2.567 9.147 1.00 91.00 84 SER A N 1
ATOM 656 C CA . SER A 1 84 ? 9.962 -1.420 9.941 1.00 91.00 84 SER A CA 1
ATOM 657 C C . SER A 1 84 ? 10.163 -0.174 9.078 1.00 91.00 84 SER A C 1
ATOM 659 O O . SER A 1 84 ? 9.706 0.905 9.450 1.00 91.00 84 SER A O 1
ATOM 661 N N . GLU A 1 85 ? 10.780 -0.337 7.906 1.00 91.38 85 GLU A N 1
ATOM 662 C CA . GLU A 1 85 ? 10.998 0.726 6.922 1.00 91.38 85 GLU A CA 1
ATOM 663 C C . GLU A 1 85 ? 9.667 1.366 6.513 1.00 91.38 85 GLU A C 1
ATOM 665 O O . GLU A 1 85 ? 9.489 2.577 6.643 1.00 91.38 85 GLU A O 1
ATOM 670 N N . PHE A 1 86 ? 8.695 0.554 6.088 1.00 91.25 86 PHE A N 1
ATOM 671 C CA . PHE A 1 86 ? 7.399 1.062 5.646 1.00 91.25 86 PHE A CA 1
ATOM 672 C C . PHE A 1 86 ? 6.563 1.638 6.779 1.00 91.25 86 PHE A C 1
ATOM 674 O O . PHE A 1 86 ? 5.870 2.632 6.568 1.00 91.25 86 PHE A O 1
ATOM 681 N N . LYS A 1 87 ? 6.640 1.060 7.983 1.00 92.81 87 LYS A N 1
ATOM 682 C CA . LYS A 1 87 ? 5.959 1.612 9.156 1.00 92.81 87 LYS A CA 1
ATOM 683 C C . LYS A 1 87 ? 6.464 3.017 9.452 1.00 92.81 87 LYS A C 1
ATOM 685 O O . LYS A 1 87 ? 5.650 3.928 9.597 1.00 92.81 87 LYS A O 1
ATOM 690 N N . SER A 1 88 ? 7.780 3.200 9.504 1.00 92.88 88 SER A N 1
ATOM 691 C CA . SER A 1 88 ? 8.385 4.514 9.717 1.00 92.88 88 SER A CA 1
ATOM 692 C C . SER A 1 88 ? 8.031 5.475 8.588 1.00 92.88 88 SER A C 1
ATOM 694 O O . SER A 1 88 ? 7.613 6.596 8.862 1.00 92.88 88 SER A O 1
ATOM 696 N N . LEU A 1 89 ? 8.120 5.029 7.332 1.00 91.69 89 LEU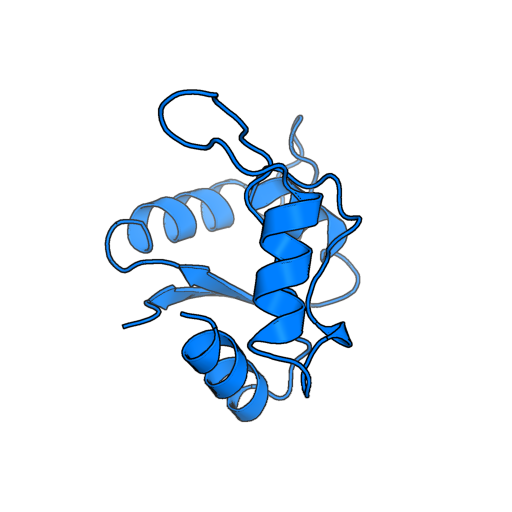 A N 1
ATOM 697 C CA . LEU A 1 89 ? 7.811 5.842 6.158 1.00 91.69 89 LEU A CA 1
ATOM 698 C C . LEU A 1 89 ? 6.361 6.352 6.185 1.00 91.69 89 LEU A C 1
ATOM 700 O O . LEU A 1 89 ? 6.135 7.557 6.112 1.00 91.69 89 LEU A O 1
ATOM 704 N N . LEU A 1 90 ? 5.384 5.456 6.352 1.00 91.06 90 LEU A N 1
ATOM 705 C CA . LEU A 1 90 ? 3.965 5.815 6.329 1.00 91.06 90 LEU A CA 1
ATOM 706 C C . LEU A 1 90 ? 3.568 6.703 7.511 1.00 91.06 90 LEU A C 1
ATOM 708 O O . LEU A 1 90 ? 2.814 7.654 7.332 1.00 91.06 90 LEU A O 1
ATOM 712 N N . ASN A 1 91 ? 4.097 6.441 8.707 1.00 91.62 91 ASN A N 1
ATOM 713 C CA . ASN A 1 91 ? 3.808 7.285 9.868 1.00 91.62 91 ASN A CA 1
ATOM 714 C C . ASN A 1 91 ? 4.479 8.661 9.763 1.00 91.62 91 ASN A C 1
ATOM 716 O O . ASN A 1 91 ? 3.895 9.658 10.172 1.00 91.62 91 ASN A O 1
ATOM 720 N N . THR A 1 92 ? 5.680 8.741 9.182 1.00 91.06 92 THR A N 1
ATOM 721 C CA . THR A 1 92 ? 6.420 10.008 9.046 1.00 91.06 92 THR A CA 1
ATOM 722 C C . THR A 1 92 ? 5.702 11.004 8.141 1.00 91.06 92 THR A C 1
ATOM 724 O O . THR A 1 92 ? 5.767 12.207 8.411 1.00 91.06 92 THR A O 1
ATOM 727 N N . TYR A 1 93 ? 5.050 10.517 7.082 1.00 88.62 93 TYR A N 1
ATOM 728 C CA . TYR A 1 93 ? 4.350 11.340 6.093 1.00 88.62 93 TYR A CA 1
ATOM 729 C C . TYR A 1 93 ? 2.827 11.403 6.300 1.00 88.62 93 TYR A C 1
ATOM 731 O O . TYR A 1 93 ? 2.151 12.120 5.568 1.00 88.62 93 TYR A O 1
ATOM 739 N N . ASN A 1 94 ? 2.281 10.739 7.326 1.00 89.44 94 ASN A N 1
ATOM 740 C CA . ASN A 1 94 ? 0.871 10.898 7.689 1.00 89.44 94 ASN A CA 1
ATOM 741 C C . ASN A 1 94 ? 0.589 12.353 8.092 1.00 89.44 94 ASN A C 1
ATOM 743 O O . ASN A 1 94 ? 1.361 12.943 8.852 1.00 89.44 94 ASN A O 1
ATOM 747 N N . LYS A 1 95 ? -0.504 12.929 7.582 1.00 87.38 95 LYS A N 1
ATOM 748 C CA . LYS A 1 95 ? -0.892 14.343 7.746 1.00 87.38 95 LYS A CA 1
ATOM 749 C C . LYS A 1 95 ? 0.108 15.351 7.173 1.00 87.38 95 LYS A C 1
ATOM 751 O O . LYS A 1 95 ? 0.067 16.531 7.522 1.00 87.38 95 LYS A O 1
ATOM 756 N N . LYS A 1 96 ? 1.021 14.913 6.302 1.00 87.75 96 LYS A N 1
ATOM 757 C CA . LYS A 1 96 ? 1.948 15.795 5.586 1.00 87.75 96 LYS A CA 1
ATOM 758 C C . LYS A 1 96 ? 1.631 15.776 4.101 1.00 87.75 96 LYS A C 1
ATOM 760 O O . LYS A 1 96 ? 1.359 14.727 3.530 1.00 87.75 96 LYS A O 1
ATOM 765 N N . SER A 1 97 ? 1.715 16.946 3.480 1.00 78.81 97 SER A N 1
ATOM 766 C CA . SER A 1 97 ? 1.590 17.087 2.032 1.00 78.81 97 SER A CA 1
ATOM 767 C C . SER A 1 97 ? 2.974 17.131 1.394 1.00 78.81 97 SER A C 1
ATOM 769 O O . SER A 1 97 ? 3.850 17.874 1.839 1.00 78.81 97 SER A O 1
ATOM 771 N N . GLY A 1 98 ? 3.175 16.352 0.335 1.00 77.31 98 GLY A N 1
ATOM 772 C CA . GLY A 1 98 ? 4.402 16.366 -0.456 1.00 77.31 98 GLY A CA 1
ATOM 773 C C . GLY A 1 98 ? 4.161 15.951 -1.904 1.00 77.31 98 GLY A C 1
ATOM 774 O O . GLY A 1 98 ? 3.031 15.721 -2.323 1.00 77.31 98 GLY A O 1
ATOM 775 N N . GLY A 1 99 ? 5.238 15.792 -2.680 1.00 75.56 99 GLY A N 1
ATOM 776 C CA . GLY A 1 99 ? 5.152 15.307 -4.069 1.00 75.56 99 GLY A CA 1
ATOM 777 C C . GLY A 1 99 ? 4.609 13.875 -4.218 1.00 75.56 99 GLY A C 1
ATOM 778 O O . GLY A 1 99 ? 4.402 13.418 -5.334 1.00 75.56 99 GLY A O 1
ATOM 779 N N . HIS A 1 100 ? 4.390 13.176 -3.102 1.00 72.88 100 HIS A N 1
ATOM 780 C CA . HIS A 1 100 ? 3.805 11.838 -3.013 1.00 72.88 100 HIS A CA 1
ATOM 781 C C . HIS A 1 100 ? 2.309 11.847 -2.645 1.00 72.88 100 HIS A C 1
ATOM 783 O O . HIS A 1 100 ? 1.751 10.779 -2.409 1.00 72.88 100 HIS A O 1
ATOM 789 N N . GLY A 1 101 ? 1.684 13.028 -2.580 1.00 80.50 101 GLY A N 1
ATOM 790 C CA . GLY A 1 101 ? 0.303 13.211 -2.136 1.00 80.50 101 GLY A CA 1
ATOM 791 C C . GLY A 1 101 ? 0.203 13.686 -0.686 1.00 80.50 101 GLY A C 1
ATOM 792 O O . GLY A 1 101 ? 1.191 14.114 -0.080 1.00 80.50 101 GLY A O 1
ATOM 793 N N . SER A 1 102 ? -1.008 13.634 -0.145 1.00 86.19 102 SER A N 1
ATOM 794 C CA . SER A 1 102 ? -1.330 13.948 1.242 1.00 86.19 102 SER A CA 1
ATOM 795 C C . SER A 1 102 ? -2.381 12.974 1.752 1.00 86.19 102 SER A C 1
ATOM 797 O O . SER A 1 102 ? -3.502 12.941 1.248 1.00 86.19 102 SER A O 1
ATOM 799 N N . TYR A 1 103 ? -2.044 12.221 2.792 1.00 89.69 103 TYR A N 1
ATOM 800 C CA . TYR A 1 103 ? -2.982 11.298 3.415 1.00 89.69 103 TYR A CA 1
ATOM 801 C C . TYR A 1 103 ? -3.138 11.571 4.903 1.00 89.69 103 TYR A C 1
ATOM 803 O O . TYR A 1 103 ? -2.201 12.022 5.564 1.00 89.69 103 TYR A O 1
ATOM 811 N N . ASP A 1 104 ? -4.331 11.284 5.413 1.00 91.62 104 ASP A N 1
ATOM 812 C CA . ASP A 1 104 ? -4.651 11.350 6.831 1.00 91.62 104 ASP A CA 1
ATOM 813 C C . ASP A 1 104 ? -5.411 10.086 7.236 1.00 91.62 104 ASP A C 1
ATOM 815 O O . ASP A 1 104 ? -6.573 9.896 6.875 1.00 91.62 104 ASP A O 1
ATOM 819 N N . PHE A 1 105 ? -4.725 9.212 7.967 1.00 92.25 105 PHE A N 1
ATOM 820 C CA . PHE A 1 105 ? -5.328 8.050 8.609 1.00 92.25 105 PHE A CA 1
ATOM 821 C C . PHE A 1 105 ? -5.280 8.205 10.127 1.00 92.25 105 PHE A C 1
ATOM 823 O O . PHE A 1 105 ? -4.259 8.613 10.693 1.00 92.25 105 PHE A O 1
ATOM 830 N N . GLU A 1 106 ? -6.366 7.799 10.784 1.00 91.12 106 GLU A N 1
ATOM 831 C CA . GLU A 1 106 ? -6.457 7.703 12.243 1.00 91.12 106 GLU A CA 1
ATOM 832 C C . GLU A 1 106 ? -5.521 6.612 12.771 1.00 91.12 106 GLU A C 1
ATOM 834 O O . GLU A 1 106 ? -4.856 6.790 13.790 1.00 91.12 106 GLU A O 1
ATOM 839 N N . GLU A 1 107 ? -5.432 5.498 12.041 1.00 91.62 107 GLU A N 1
ATOM 840 C CA . GLU A 1 107 ? -4.603 4.357 12.407 1.00 91.62 107 GLU A CA 1
ATOM 841 C C . GLU A 1 107 ? -3.848 3.817 11.184 1.00 91.62 107 GLU A C 1
ATOM 843 O O . GLU A 1 107 ? -4.442 3.503 10.150 1.00 91.62 107 GLU A O 1
ATOM 848 N N . ILE A 1 108 ? -2.523 3.686 11.313 1.00 92.81 108 ILE A N 1
ATOM 849 C CA . ILE A 1 108 ? -1.651 3.067 10.308 1.00 92.81 108 ILE A CA 1
ATOM 850 C C . ILE A 1 108 ? -0.943 1.873 10.937 1.00 92.81 108 ILE A C 1
ATOM 852 O O . ILE A 1 108 ? -0.125 2.018 11.849 1.00 92.81 108 ILE A O 1
ATOM 856 N N . GLU A 1 109 ? -1.187 0.693 10.382 1.00 92.50 109 GLU A N 1
ATOM 857 C CA . GLU A 1 109 ? -0.546 -0.544 10.802 1.00 92.50 109 GLU A CA 1
ATOM 858 C C . GLU A 1 109 ? 0.217 -1.181 9.637 1.00 92.50 109 GLU A C 1
ATOM 860 O O . GLU A 1 109 ? -0.248 -1.204 8.499 1.00 92.50 109 GLU A O 1
ATOM 865 N N . VAL A 1 110 ? 1.403 -1.724 9.913 1.00 92.62 110 VAL A N 1
ATOM 866 C CA . VAL A 1 110 ? 2.170 -2.500 8.932 1.00 92.62 110 VAL A CA 1
ATOM 867 C C . VAL A 1 110 ? 2.426 -3.885 9.510 1.00 92.62 110 VAL A C 1
ATOM 869 O O . VAL A 1 110 ? 3.089 -4.006 10.540 1.00 92.62 110 VAL A O 1
ATOM 872 N N . LYS A 1 111 ? 1.892 -4.927 8.864 1.00 91.19 111 LYS A N 1
ATOM 873 C CA . LYS A 1 111 ? 2.037 -6.330 9.288 1.00 91.19 111 LYS A CA 1
ATOM 874 C C . LYS A 1 111 ? 2.954 -7.091 8.335 1.00 91.19 111 LYS A C 1
ATOM 876 O O . LYS A 1 111 ? 2.943 -6.866 7.124 1.00 91.19 111 LYS A O 1
ATOM 881 N N . SER A 1 112 ? 3.714 -8.033 8.889 1.00 88.50 112 SER A N 1
ATOM 882 C CA . SER A 1 112 ? 4.465 -9.002 8.090 1.00 88.50 112 SER A CA 1
ATOM 883 C C . SER A 1 112 ? 3.517 -10.008 7.434 1.00 88.50 112 SER A C 1
ATOM 885 O O . SER A 1 112 ? 2.540 -10.454 8.036 1.00 88.50 112 SER A O 1
ATOM 887 N N . ALA A 1 113 ? 3.833 -10.393 6.204 1.00 83.94 113 ALA A N 1
ATOM 888 C CA . ALA A 1 113 ? 3.155 -11.441 5.452 1.00 83.94 113 ALA A CA 1
ATOM 889 C C . ALA A 1 113 ? 3.482 -12.882 5.896 1.00 83.94 113 ALA A C 1
ATOM 891 O O . ALA A 1 113 ? 2.914 -13.810 5.303 1.00 83.94 113 ALA A O 1
ATOM 892 N N . GLY A 1 114 ? 4.371 -13.046 6.881 1.00 57.09 114 GLY A N 1
ATOM 893 C CA . GLY A 1 114 ? 5.008 -14.316 7.240 1.00 57.09 114 GLY A CA 1
ATOM 894 C C . GLY A 1 114 ? 6.452 -14.332 6.783 1.00 57.09 114 GLY A C 1
ATOM 895 O O . GLY A 1 114 ? 6.662 -14.175 5.560 1.00 57.09 114 GLY A O 1
#